Protein AF-A0A3D4X1K9-F1 (afdb_monomer_lite)

Sequence (120 aa):
MSSNPPSRNVGPRPPVVRDPAMIEAALGAAAQWLPRTDNRQYVLGAIAALGWVIGSLKTAPVSGEVAAVTTESLRREVNLADDAIYSNSVSQVSRHFANGAQCALLWASGREASPPISVG

Structure (mmCIF, N/CA/C/O backbone):
data_AF-A0A3D4X1K9-F1
#
_entry.id   AF-A0A3D4X1K9-F1
#
loop_
_atom_site.group_PDB
_atom_site.id
_atom_site.type_symbol
_atom_site.label_atom_id
_atom_site.label_alt_id
_atom_site.label_comp_id
_atom_site.label_asym_id
_atom_site.label_entity_id
_atom_site.label_seq_id
_atom_site.pdbx_PDB_ins_code
_atom_site.Cartn_x
_atom_site.Cartn_y
_atom_site.Cartn_z
_atom_site.occupancy
_atom_site.B_iso_or_equiv
_atom_site.auth_seq_id
_atom_site.auth_comp_id
_atom_site.auth_asym_id
_atom_site.auth_atom_id
_atom_site.pdbx_PDB_model_num
ATOM 1 N N . MET A 1 1 ? 33.194 21.090 34.297 1.00 49.00 1 MET A N 1
ATOM 2 C CA . MET A 1 1 ? 31.728 21.155 34.477 1.00 49.00 1 MET A CA 1
ATOM 3 C C . MET A 1 1 ? 31.105 20.941 33.106 1.00 49.00 1 MET A C 1
ATOM 5 O O . MET A 1 1 ? 31.207 21.824 32.268 1.00 49.00 1 MET A O 1
ATOM 9 N N . SER A 1 2 ? 30.612 19.730 32.839 1.00 50.06 2 SER A N 1
ATOM 10 C CA . SER A 1 2 ? 30.035 19.342 31.545 1.00 50.06 2 SER A CA 1
ATOM 11 C C . SER A 1 2 ? 28.577 19.777 31.464 1.00 50.06 2 SER A C 1
ATOM 13 O O . SER A 1 2 ? 27.767 19.351 32.283 1.00 50.06 2 SER A O 1
ATOM 15 N N . SER A 1 3 ? 28.233 20.582 30.464 1.00 52.59 3 SER A N 1
ATOM 16 C CA . SER A 1 3 ? 26.844 20.825 30.078 1.00 52.59 3 SER A CA 1
ATOM 17 C C . SER A 1 3 ? 26.467 19.819 28.993 1.00 52.59 3 SER A C 1
ATOM 19 O O . SER A 1 3 ? 26.918 19.934 27.857 1.00 52.59 3 SER A O 1
ATOM 21 N N . ASN A 1 4 ? 25.660 18.816 29.344 1.00 48.91 4 ASN A N 1
ATOM 22 C CA . ASN A 1 4 ? 24.957 18.005 28.350 1.00 48.91 4 ASN A CA 1
ATOM 23 C C . ASN A 1 4 ? 23.892 18.882 27.666 1.00 48.91 4 ASN A C 1
ATOM 25 O O . ASN A 1 4 ? 23.123 19.537 28.377 1.00 48.91 4 ASN A O 1
ATOM 29 N N . PRO A 1 5 ? 23.803 18.914 26.325 1.00 58.66 5 PRO A N 1
ATOM 30 C CA . PRO A 1 5 ? 22.685 19.561 25.653 1.00 58.66 5 PRO A CA 1
ATOM 31 C C . PRO A 1 5 ? 21.392 18.755 25.877 1.00 58.66 5 PRO A C 1
ATOM 33 O O . PRO A 1 5 ? 21.445 17.530 26.016 1.00 58.66 5 PRO A O 1
ATOM 36 N N . PRO A 1 6 ? 20.219 19.412 25.910 1.00 52.44 6 PRO A N 1
ATOM 37 C CA . PRO A 1 6 ? 18.948 18.724 26.083 1.00 52.44 6 PRO A CA 1
ATOM 38 C C . PRO A 1 6 ? 18.678 17.803 24.890 1.00 52.44 6 PRO A C 1
ATOM 40 O O . PRO A 1 6 ? 18.641 18.247 23.740 1.00 52.44 6 PRO A O 1
ATOM 43 N N . SER A 1 7 ? 18.460 16.518 25.179 1.00 48.75 7 SER A N 1
ATOM 44 C CA . SER A 1 7 ? 17.935 15.538 24.233 1.00 48.75 7 SER A CA 1
ATOM 45 C C . SER A 1 7 ? 16.682 16.104 23.574 1.00 48.75 7 SER A C 1
ATOM 47 O O . SER A 1 7 ? 15.661 16.336 24.225 1.00 48.75 7 SER A O 1
ATOM 49 N N . ARG A 1 8 ? 16.773 16.369 22.270 1.00 49.12 8 ARG A N 1
ATOM 50 C CA . ARG A 1 8 ? 15.653 16.839 21.461 1.00 49.12 8 ARG A CA 1
ATOM 51 C C . ARG A 1 8 ? 14.613 15.722 21.464 1.00 49.12 8 ARG A C 1
ATOM 53 O O . ARG A 1 8 ? 14.814 14.691 20.829 1.00 49.12 8 ARG A O 1
ATOM 60 N N . ASN A 1 9 ? 13.534 15.919 22.215 1.00 41.72 9 ASN A N 1
ATOM 61 C CA . ASN A 1 9 ? 12.349 15.071 22.196 1.00 41.72 9 ASN A CA 1
ATOM 62 C C . ASN A 1 9 ? 11.729 15.171 20.792 1.00 41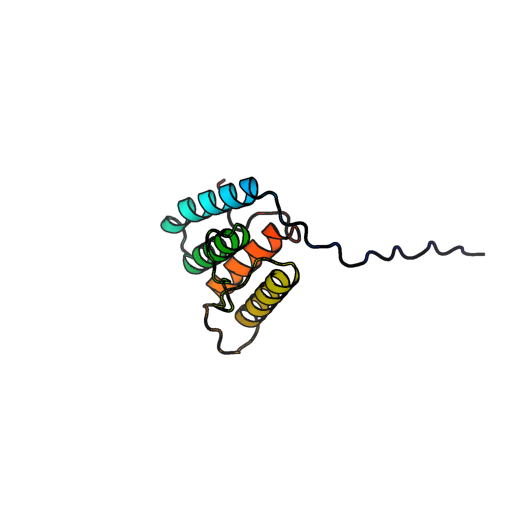.72 9 ASN A C 1
ATOM 64 O O . ASN A 1 9 ? 10.864 16.005 20.530 1.00 41.72 9 ASN A O 1
ATOM 68 N N . VAL A 1 10 ? 12.233 14.379 19.845 1.00 50.34 10 VAL A N 1
ATOM 69 C CA . VAL A 1 10 ? 11.594 14.191 18.545 1.00 50.34 10 VAL A CA 1
ATOM 70 C C . VAL A 1 10 ? 10.474 13.196 18.795 1.00 50.34 10 VAL A C 1
ATOM 72 O O . VAL A 1 10 ? 10.644 11.990 18.635 1.00 50.34 10 VAL A O 1
ATOM 75 N N . GLY A 1 11 ? 9.335 13.706 19.270 1.00 39.28 11 GLY A N 1
ATOM 76 C CA . GLY A 1 11 ? 8.097 12.935 19.250 1.00 39.28 11 GLY A CA 1
ATOM 77 C C . GLY A 1 11 ? 7.858 12.387 17.835 1.00 39.28 11 GLY A C 1
ATOM 78 O O . GLY A 1 11 ? 8.351 12.979 16.866 1.00 39.28 11 GLY A O 1
ATOM 79 N N . PRO A 1 12 ? 7.140 11.262 17.683 1.00 48.28 12 PRO A N 1
ATOM 80 C CA . PRO A 1 12 ? 6.863 10.705 16.369 1.00 48.28 12 PRO A CA 1
ATOM 81 C C . PRO A 1 12 ? 6.181 11.779 15.520 1.00 48.28 12 PRO A C 1
ATOM 83 O O . PRO A 1 12 ? 5.084 12.239 15.838 1.00 48.28 12 PRO A O 1
ATOM 86 N N . ARG A 1 13 ? 6.877 12.232 14.470 1.00 46.75 13 ARG A N 1
ATOM 87 C CA . ARG A 1 13 ? 6.344 13.205 13.517 1.00 46.75 13 ARG A CA 1
ATOM 88 C C . ARG A 1 13 ? 5.025 12.627 12.989 1.00 46.75 13 ARG A C 1
ATOM 90 O O . ARG A 1 13 ? 5.019 11.447 12.627 1.00 46.75 13 ARG A O 1
ATOM 97 N N . PRO A 1 14 ? 3.918 13.392 12.966 1.00 49.09 14 PRO A N 1
ATOM 98 C CA . PRO A 1 14 ? 2.699 12.905 12.336 1.00 49.09 14 PRO A CA 1
ATOM 99 C C . PRO A 1 14 ? 3.045 12.472 10.904 1.00 49.09 14 PRO A C 1
ATOM 101 O O . PRO A 1 14 ? 3.838 13.171 10.259 1.00 49.09 14 PRO A O 1
ATOM 104 N N . PRO A 1 15 ? 2.540 11.321 10.419 1.00 54.03 15 PRO A N 1
ATOM 105 C CA . PRO A 1 15 ? 2.798 10.909 9.050 1.00 54.03 15 PRO A CA 1
ATOM 106 C C . PRO A 1 15 ? 2.275 12.009 8.136 1.00 54.03 15 PRO A C 1
ATOM 108 O O . PRO A 1 15 ? 1.090 12.344 8.153 1.00 54.03 15 PRO A O 1
ATOM 111 N N . VAL A 1 16 ? 3.184 12.617 7.385 1.00 61.91 16 VAL A N 1
ATOM 112 C CA . VAL A 1 16 ? 2.803 13.566 6.352 1.00 61.91 16 VAL A CA 1
ATOM 113 C C . VAL A 1 16 ? 2.428 12.704 5.168 1.00 61.91 16 VAL A C 1
ATOM 115 O O . VAL A 1 16 ? 3.298 12.104 4.537 1.00 61.91 16 VAL A O 1
ATOM 118 N N . VAL A 1 17 ? 1.127 12.592 4.910 1.00 76.56 17 VAL A N 1
ATOM 119 C CA . VAL A 1 17 ? 0.673 11.988 3.662 1.00 76.56 17 VAL A CA 1
ATOM 120 C C . VAL A 1 17 ? 1.213 12.862 2.531 1.00 76.56 17 VAL A C 1
ATOM 122 O O . VAL A 1 17 ? 1.051 14.084 2.559 1.00 76.56 17 VAL A O 1
ATOM 125 N N . ARG A 1 18 ? 1.937 12.246 1.593 1.00 85.38 18 ARG A N 1
ATOM 126 C CA . ARG A 1 18 ? 2.459 12.923 0.403 1.00 85.38 18 ARG A CA 1
ATOM 127 C C . ARG A 1 18 ? 1.314 13.557 -0.381 1.00 85.38 18 ARG A C 1
ATOM 129 O O . ARG A 1 18 ? 0.164 13.141 -0.268 1.00 85.38 18 ARG A O 1
ATOM 136 N N . ASP A 1 19 ? 1.655 14.561 -1.180 1.00 88.94 19 ASP A N 1
ATOM 137 C CA . ASP A 1 19 ? 0.684 15.262 -2.012 1.00 88.94 19 ASP A CA 1
ATOM 138 C C . ASP A 1 19 ? -0.126 14.270 -2.880 1.00 88.94 19 ASP A C 1
ATOM 140 O O . ASP A 1 19 ? 0.479 13.384 -3.499 1.00 88.94 19 ASP A O 1
ATOM 144 N N . PRO A 1 20 ? -1.468 14.385 -2.938 1.00 87.44 20 PRO A N 1
ATOM 145 C CA . PRO A 1 20 ? -2.304 13.464 -3.702 1.00 87.44 20 PRO A CA 1
ATOM 146 C C . PRO A 1 20 ? -1.892 13.319 -5.170 1.00 87.44 20 PRO A C 1
ATOM 148 O O . PRO A 1 20 ? -1.894 12.199 -5.676 1.00 87.44 20 PRO A O 1
ATOM 151 N N . ALA A 1 21 ? -1.443 14.391 -5.835 1.00 89.19 21 ALA A N 1
ATOM 152 C CA . ALA A 1 21 ? -1.010 14.322 -7.231 1.00 89.19 21 ALA A CA 1
ATOM 153 C C . ALA A 1 21 ? 0.275 13.492 -7.391 1.00 89.19 21 ALA A C 1
ATOM 155 O O . ALA A 1 21 ? 0.445 12.780 -8.382 1.00 89.19 21 ALA A O 1
ATOM 156 N N . MET A 1 22 ? 1.173 13.514 -6.396 1.00 90.25 22 MET A N 1
ATOM 157 C CA . MET A 1 22 ? 2.338 12.621 -6.386 1.00 90.25 22 MET A CA 1
ATOM 158 C C . MET A 1 22 ? 1.922 11.155 -6.244 1.00 90.25 22 MET A C 1
ATOM 160 O O . MET A 1 22 ? 2.512 10.282 -6.883 1.00 90.25 22 MET A O 1
ATOM 164 N N . ILE A 1 23 ? 0.923 10.875 -5.404 1.00 90.75 23 ILE A N 1
ATOM 165 C CA . ILE A 1 23 ? 0.423 9.514 -5.183 1.00 90.75 23 ILE A CA 1
ATOM 166 C C . ILE A 1 23 ? -0.305 9.001 -6.433 1.00 90.75 23 ILE A C 1
ATOM 168 O O . ILE A 1 23 ? -0.081 7.860 -6.835 1.00 90.75 23 ILE A O 1
ATOM 172 N N . GLU A 1 24 ? -1.094 9.846 -7.100 1.00 92.31 24 GLU A N 1
ATOM 173 C CA . GLU A 1 24 ? -1.725 9.540 -8.390 1.00 92.31 24 GLU A CA 1
ATOM 174 C C . GLU A 1 24 ? -0.692 9.245 -9.486 1.00 92.31 24 GLU A C 1
ATOM 176 O O . GLU A 1 24 ? -0.834 8.265 -10.221 1.00 92.31 24 GLU A O 1
ATOM 181 N N . ALA A 1 25 ? 0.389 10.028 -9.570 1.00 91.31 25 ALA A N 1
ATOM 182 C CA . ALA A 1 25 ? 1.471 9.770 -10.520 1.00 91.31 25 ALA A CA 1
ATOM 183 C C . ALA A 1 25 ? 2.158 8.417 -10.256 1.00 91.31 25 ALA A C 1
ATOM 185 O O . ALA A 1 25 ? 2.395 7.647 -11.191 1.00 91.31 25 ALA A O 1
ATOM 186 N N . ALA A 1 26 ? 2.428 8.089 -8.987 1.00 91.31 26 ALA A N 1
ATOM 187 C CA . ALA A 1 26 ? 2.989 6.794 -8.600 1.00 91.31 26 ALA A CA 1
ATOM 188 C C . ALA A 1 26 ? 2.029 5.631 -8.905 1.00 91.31 26 ALA A C 1
ATOM 190 O O . ALA A 1 26 ? 2.463 4.578 -9.374 1.00 91.31 26 ALA A O 1
ATOM 191 N N . LEU A 1 27 ? 0.724 5.828 -8.701 1.00 92.44 27 LEU A N 1
ATOM 192 C CA . LEU A 1 27 ? -0.311 4.859 -9.057 1.00 92.44 27 LEU A CA 1
ATOM 193 C C . LEU A 1 27 ? -0.341 4.611 -10.574 1.00 92.44 27 LEU A C 1
ATOM 195 O O . LEU A 1 27 ? -0.376 3.460 -11.011 1.00 92.44 27 LEU A O 1
ATOM 199 N N . GLY A 1 28 ? -0.264 5.674 -11.381 1.00 91.94 28 GLY A N 1
ATOM 200 C CA . GLY A 1 28 ? -0.177 5.582 -12.839 1.00 91.94 28 GLY A CA 1
ATOM 201 C C . GLY A 1 28 ? 1.075 4.835 -13.310 1.00 91.94 28 GLY A C 1
ATOM 202 O O . GLY A 1 28 ? 0.978 3.932 -14.144 1.00 91.94 28 GLY A O 1
ATOM 203 N N . ALA A 1 29 ? 2.238 5.144 -12.730 1.00 89.38 29 ALA A N 1
ATOM 204 C CA . ALA A 1 29 ? 3.492 4.445 -13.011 1.00 89.38 29 ALA A CA 1
ATOM 205 C C . ALA A 1 29 ? 3.406 2.949 -12.662 1.00 89.38 29 ALA A C 1
ATOM 207 O O . ALA A 1 29 ? 3.772 2.094 -13.471 1.00 89.38 29 ALA A O 1
ATOM 208 N N . ALA A 1 30 ? 2.851 2.618 -11.493 1.00 90.81 30 ALA A N 1
ATOM 209 C CA . ALA A 1 30 ? 2.631 1.242 -11.061 1.00 90.81 30 ALA A CA 1
ATOM 210 C C . ALA A 1 30 ? 1.713 0.472 -12.025 1.00 90.81 30 ALA A C 1
ATOM 212 O O . ALA A 1 30 ? 2.032 -0.650 -12.426 1.00 90.81 30 ALA A O 1
AT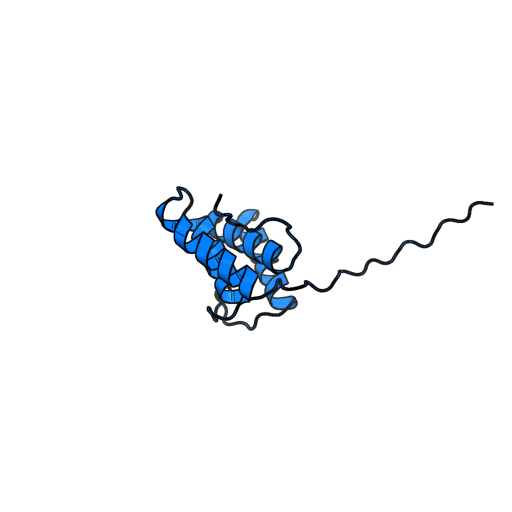OM 213 N N . ALA A 1 31 ? 0.608 1.087 -12.459 1.00 91.19 31 ALA A N 1
ATOM 214 C CA . ALA A 1 31 ? -0.319 0.491 -13.418 1.00 91.19 31 ALA A CA 1
ATOM 215 C C . ALA A 1 31 ? 0.340 0.228 -14.784 1.00 91.19 31 ALA A C 1
ATOM 217 O O . ALA A 1 31 ? 0.122 -0.824 -15.387 1.00 91.19 31 ALA A O 1
ATOM 218 N N . GLN A 1 32 ? 1.195 1.140 -15.254 1.00 90.62 32 GLN A N 1
ATOM 219 C CA . GLN A 1 32 ? 1.972 0.943 -16.480 1.00 90.62 32 GLN A CA 1
ATOM 220 C C . GLN A 1 32 ? 3.028 -0.159 -16.332 1.00 90.62 32 GLN A C 1
ATOM 222 O O . GLN A 1 32 ? 3.327 -0.857 -17.303 1.00 90.62 32 GLN A O 1
ATOM 227 N N . TRP A 1 33 ? 3.605 -0.339 -15.145 1.00 87.94 33 TRP A N 1
ATOM 228 C CA . TRP A 1 33 ? 4.639 -1.346 -14.906 1.00 87.94 33 TRP A CA 1
ATOM 229 C C . TRP A 1 33 ? 4.071 -2.760 -14.699 1.00 87.94 33 TRP A C 1
ATOM 231 O O . TRP A 1 33 ? 4.730 -3.744 -15.031 1.00 87.94 33 TRP A O 1
ATOM 241 N N . LEU A 1 34 ? 2.819 -2.876 -14.242 1.00 89.69 34 LEU A N 1
ATOM 242 C CA . LEU A 1 34 ? 2.125 -4.144 -13.983 1.00 89.69 34 LEU A CA 1
ATOM 243 C C . LEU A 1 34 ? 2.227 -5.209 -15.105 1.00 89.69 34 LEU A C 1
ATOM 245 O O . LEU A 1 34 ? 2.491 -6.368 -14.781 1.00 89.69 34 LEU A O 1
ATOM 249 N N . PRO A 1 35 ? 2.042 -4.898 -16.406 1.00 88.94 35 PRO A N 1
ATOM 250 C CA . PRO A 1 35 ? 2.185 -5.897 -17.470 1.00 88.94 35 PRO A CA 1
ATOM 251 C C . PRO A 1 35 ? 3.633 -6.337 -17.738 1.00 88.94 35 PRO A C 1
ATOM 253 O O . PRO A 1 35 ? 3.828 -7.311 -18.458 1.00 88.94 35 PRO A O 1
ATOM 256 N N . ARG A 1 36 ? 4.636 -5.634 -17.198 1.00 87.88 36 ARG A N 1
ATOM 257 C CA . ARG A 1 36 ? 6.067 -5.829 -17.494 1.00 87.88 36 ARG A CA 1
ATOM 258 C C . ARG A 1 36 ? 6.841 -6.508 -16.362 1.00 87.88 36 ARG A C 1
ATOM 260 O O . ARG A 1 36 ? 8.037 -6.727 -16.504 1.00 87.88 36 ARG A O 1
ATOM 267 N N . THR A 1 37 ? 6.189 -6.786 -15.235 1.00 88.12 37 THR A N 1
ATOM 268 C CA . THR A 1 37 ? 6.849 -7.293 -14.031 1.00 88.12 37 THR A CA 1
ATOM 269 C C . THR A 1 37 ? 6.714 -8.803 -13.863 1.00 88.12 37 THR A C 1
ATOM 271 O O . THR A 1 37 ? 5.635 -9.370 -14.047 1.00 88.12 37 THR A O 1
ATOM 274 N N . ASP A 1 38 ? 7.787 -9.434 -13.392 1.00 88.88 38 ASP A N 1
ATOM 275 C CA . ASP A 1 38 ? 7.765 -10.821 -12.917 1.00 88.88 38 ASP A CA 1
ATOM 276 C C . ASP A 1 38 ? 7.145 -10.941 -11.512 1.00 88.88 38 ASP A C 1
ATOM 278 O O . ASP A 1 38 ? 6.758 -12.026 -11.083 1.00 88.88 38 ASP A O 1
ATOM 282 N N . ASN A 1 39 ? 6.980 -9.820 -10.794 1.00 91.81 39 ASN A N 1
ATOM 283 C CA . ASN A 1 39 ? 6.388 -9.772 -9.457 1.00 91.81 39 ASN A CA 1
ATOM 284 C C . ASN A 1 39 ? 5.057 -9.007 -9.445 1.00 91.81 39 ASN A C 1
ATOM 286 O O . ASN A 1 39 ? 4.889 -7.969 -8.799 1.00 91.81 39 ASN A O 1
ATOM 290 N N . ARG A 1 40 ? 4.073 -9.552 -10.165 1.00 94.69 40 ARG A N 1
ATOM 291 C CA . ARG A 1 40 ? 2.731 -8.957 -10.297 1.00 94.69 40 ARG A CA 1
ATOM 292 C C . ARG A 1 40 ? 2.054 -8.701 -8.950 1.00 94.69 40 ARG A C 1
ATOM 294 O O . ARG A 1 40 ? 1.388 -7.685 -8.797 1.00 94.69 40 ARG A O 1
ATOM 301 N N . GLN A 1 41 ? 2.223 -9.602 -7.981 1.00 95.31 41 GLN A N 1
ATOM 302 C CA . GLN A 1 41 ? 1.600 -9.476 -6.659 1.00 95.31 41 GLN A CA 1
ATOM 303 C C . GLN A 1 41 ? 2.123 -8.258 -5.897 1.00 95.31 41 GLN A C 1
ATOM 305 O O . GLN A 1 41 ? 1.322 -7.518 -5.334 1.00 95.31 41 GLN A O 1
ATOM 310 N N . TYR A 1 42 ? 3.432 -7.996 -5.950 1.00 95.38 42 TYR A N 1
ATOM 311 C CA . TYR A 1 42 ? 4.014 -6.779 -5.383 1.00 95.38 42 TYR A CA 1
ATOM 312 C C . TYR A 1 42 ? 3.398 -5.519 -5.995 1.00 95.38 42 TYR A C 1
ATOM 314 O O . TYR A 1 42 ? 2.936 -4.634 -5.278 1.00 95.38 42 TYR A O 1
ATOM 322 N N . VAL A 1 43 ? 3.316 -5.460 -7.325 1.00 95.94 43 VAL A N 1
ATOM 323 C CA . VAL A 1 43 ? 2.759 -4.287 -8.012 1.00 95.94 43 VAL A CA 1
ATOM 324 C C . VAL A 1 43 ? 1.282 -4.084 -7.681 1.00 95.94 43 VAL A C 1
ATOM 326 O O . VAL A 1 43 ? 0.865 -2.958 -7.426 1.00 95.94 43 VAL A O 1
ATOM 329 N N . LEU A 1 44 ? 0.495 -5.160 -7.618 1.00 96.31 44 LEU A N 1
ATOM 330 C CA . LEU A 1 44 ? -0.910 -5.093 -7.210 1.00 96.31 44 LEU A CA 1
ATOM 331 C C . LEU A 1 44 ? -1.071 -4.595 -5.770 1.00 96.31 44 LEU A C 1
ATOM 333 O O . LEU A 1 44 ? -1.950 -3.775 -5.520 1.00 96.31 44 LEU A O 1
ATOM 337 N N . GLY A 1 45 ? -0.208 -5.035 -4.850 1.00 96.56 45 GLY A N 1
ATOM 338 C CA . GLY A 1 45 ? -0.188 -4.538 -3.474 1.00 96.56 45 GLY A CA 1
ATOM 339 C C . GLY A 1 45 ? 0.095 -3.039 -3.406 1.00 96.56 45 GLY A C 1
ATOM 340 O O . GLY A 1 45 ? -0.619 -2.302 -2.727 1.00 96.56 45 GLY A O 1
ATOM 341 N N . ALA A 1 46 ? 1.083 -2.571 -4.175 1.00 96.62 46 ALA A N 1
ATOM 342 C CA . ALA A 1 46 ? 1.409 -1.151 -4.258 1.00 96.62 46 ALA A CA 1
ATOM 343 C C . ALA A 1 46 ? 0.247 -0.326 -4.841 1.00 96.62 46 ALA A C 1
ATOM 345 O O . ALA A 1 46 ? -0.137 0.685 -4.260 1.00 96.62 46 ALA A O 1
ATOM 346 N N . ILE A 1 47 ? -0.363 -0.780 -5.943 1.00 96.81 47 ILE A N 1
ATOM 347 C CA . ILE A 1 47 ? -1.538 -0.139 -6.558 1.00 96.81 47 ILE A CA 1
ATOM 348 C C . ILE A 1 47 ? -2.698 -0.058 -5.561 1.00 96.81 47 ILE A C 1
ATOM 350 O O . ILE A 1 47 ? -3.295 1.006 -5.407 1.00 96.81 47 ILE A O 1
ATOM 354 N N . ALA A 1 48 ? -3.006 -1.157 -4.867 1.00 96.88 48 ALA A N 1
ATOM 355 C CA . ALA A 1 48 ? -4.102 -1.206 -3.904 1.00 96.88 48 ALA A CA 1
ATOM 356 C C . ALA A 1 48 ? -3.880 -0.228 -2.741 1.00 96.88 48 ALA A C 1
ATOM 358 O O . ALA A 1 48 ? -4.785 0.522 -2.379 1.00 96.88 48 ALA A O 1
ATOM 359 N N . ALA A 1 49 ? -2.663 -0.180 -2.198 1.00 96.31 49 ALA A N 1
ATOM 360 C CA . ALA A 1 49 ? -2.307 0.753 -1.138 1.00 96.31 49 ALA A CA 1
ATOM 361 C C . ALA A 1 49 ? -2.396 2.217 -1.586 1.00 96.31 49 ALA A C 1
ATOM 363 O O . ALA A 1 49 ? -3.062 3.009 -0.925 1.00 96.31 49 ALA A O 1
ATOM 364 N N . LEU A 1 50 ? -1.782 2.583 -2.717 1.00 95.62 50 LEU A N 1
ATOM 365 C CA . LEU A 1 50 ? -1.830 3.956 -3.235 1.00 95.62 50 LEU A CA 1
ATOM 366 C C . LEU A 1 50 ? -3.269 4.376 -3.561 1.00 95.62 50 LEU A C 1
ATOM 368 O O . LEU A 1 50 ? -3.688 5.474 -3.198 1.00 95.62 50 LEU A O 1
ATOM 372 N N . GLY A 1 51 ? -4.040 3.477 -4.180 1.00 95.25 51 GLY A N 1
ATOM 373 C CA . GLY A 1 51 ? -5.440 3.701 -4.513 1.00 95.25 51 GLY A CA 1
ATOM 374 C C . GLY A 1 51 ? -6.320 3.907 -3.280 1.00 95.25 51 GLY A C 1
ATOM 375 O O . GLY A 1 51 ? -7.185 4.786 -3.294 1.00 95.25 51 GLY A O 1
ATOM 376 N N . TRP A 1 52 ? -6.085 3.151 -2.206 1.00 95.88 52 TRP A N 1
ATOM 377 C CA . TRP A 1 52 ? -6.768 3.359 -0.930 1.00 95.88 52 TRP A CA 1
ATOM 378 C C . TRP A 1 52 ? -6.388 4.698 -0.293 1.00 95.88 52 TRP A C 1
ATOM 380 O O . TRP A 1 52 ? -7.277 5.441 0.108 1.00 95.88 52 TRP A O 1
ATOM 390 N N . VAL A 1 53 ? -5.098 5.063 -0.282 1.00 93.88 53 VAL A N 1
ATOM 391 C CA . VAL A 1 53 ? -4.609 6.318 0.324 1.00 93.88 53 VAL A CA 1
ATOM 392 C C . VAL A 1 53 ? -5.245 7.567 -0.296 1.00 93.88 53 VAL A C 1
ATOM 394 O O . VAL A 1 53 ? -5.589 8.491 0.438 1.00 93.88 53 VAL A O 1
ATOM 397 N N . ILE A 1 54 ? -5.448 7.597 -1.618 1.00 92.56 54 ILE A N 1
ATOM 398 C CA . ILE A 1 54 ? -6.135 8.712 -2.304 1.00 92.56 54 ILE A CA 1
ATOM 399 C C . ILE A 1 54 ? -7.665 8.578 -2.308 1.00 92.56 54 ILE A C 1
ATOM 401 O O . ILE A 1 54 ? -8.359 9.378 -2.927 1.00 92.56 54 ILE A O 1
ATOM 405 N N . GLY A 1 55 ? -8.213 7.549 -1.656 1.00 91.12 55 GLY A N 1
ATOM 406 C CA . GLY A 1 55 ? -9.653 7.307 -1.570 1.00 91.12 55 GLY A CA 1
ATOM 407 C C . GLY A 1 55 ? -10.303 6.754 -2.843 1.00 91.12 55 GLY A C 1
ATOM 408 O O . GLY A 1 55 ? -11.526 6.621 -2.886 1.00 91.12 55 GLY A O 1
ATOM 409 N N . SER A 1 56 ? -9.521 6.395 -3.869 1.00 91.69 56 SER A N 1
ATOM 410 C CA . SER A 1 56 ? -10.038 5.721 -5.074 1.00 91.69 56 SER A CA 1
ATOM 411 C C . SER A 1 56 ? -10.526 4.296 -4.777 1.00 91.69 56 SER A C 1
ATOM 413 O O . SER A 1 56 ? -11.467 3.813 -5.405 1.00 91.69 56 SER A O 1
ATOM 415 N N . LEU A 1 57 ? -9.932 3.648 -3.769 1.00 93.31 57 LEU A N 1
ATOM 416 C CA . LEU A 1 57 ? -10.406 2.398 -3.184 1.00 93.31 57 LEU A CA 1
ATOM 417 C C . LEU A 1 57 ? -10.901 2.669 -1.763 1.00 93.31 57 LEU A C 1
ATOM 419 O O . LEU A 1 57 ? -10.254 3.370 -0.994 1.00 93.31 57 LEU A O 1
ATOM 423 N N . LYS A 1 58 ? -12.054 2.100 -1.401 1.00 92.31 58 LYS A N 1
ATOM 424 C CA . LYS A 1 58 ? -12.648 2.262 -0.058 1.00 92.31 58 LYS A CA 1
ATOM 425 C C . LYS A 1 58 ? -12.145 1.234 0.956 1.00 92.31 58 LYS A C 1
ATOM 427 O O . LYS A 1 58 ? -12.352 1.405 2.155 1.00 92.31 58 LYS A O 1
ATOM 432 N N . THR A 1 59 ? -11.524 0.171 0.462 1.00 94.38 59 THR A N 1
ATOM 433 C CA . THR A 1 59 ? -11.091 -0.981 1.247 1.00 94.38 59 THR A CA 1
ATOM 434 C C . THR A 1 59 ? -9.586 -0.929 1.446 1.00 94.38 59 THR A C 1
ATOM 436 O O . THR A 1 59 ? -8.847 -0.720 0.483 1.00 94.38 59 THR A O 1
ATOM 439 N N . ALA A 1 60 ? -9.146 -1.125 2.683 1.00 94.25 60 ALA A N 1
ATOM 440 C CA . ALA A 1 60 ? -7.742 -1.160 3.037 1.00 94.25 60 ALA A CA 1
ATOM 441 C C . ALA A 1 60 ? -7.070 -2.432 2.475 1.00 94.25 60 ALA A C 1
ATOM 443 O O . ALA A 1 60 ? -7.689 -3.50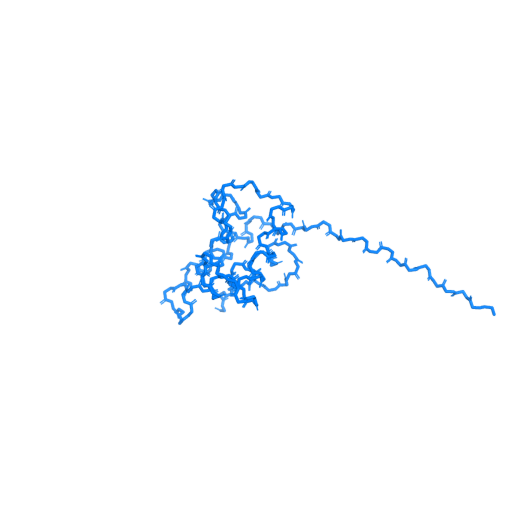2 2.457 1.00 94.25 60 ALA A O 1
ATOM 444 N N . PRO A 1 61 ? -5.832 -2.329 1.960 1.00 95.25 61 PRO A N 1
ATOM 445 C CA . PRO A 1 61 ? -5.251 -3.340 1.077 1.00 95.25 61 PRO A CA 1
ATOM 446 C C . PRO A 1 61 ? -4.925 -4.669 1.766 1.00 95.25 61 PRO A C 1
ATOM 448 O O . PRO A 1 61 ? -4.999 -5.708 1.114 1.00 95.25 61 PRO A O 1
ATOM 451 N N . VAL A 1 62 ? -4.541 -4.655 3.044 1.00 95.25 62 VAL A N 1
ATOM 452 C CA . VAL A 1 62 ? -4.085 -5.848 3.769 1.00 95.25 62 VAL A CA 1
ATOM 453 C C . VAL A 1 62 ? -5.181 -6.406 4.666 1.00 95.25 62 VAL A C 1
ATOM 455 O O . VAL A 1 62 ? -5.403 -7.614 4.641 1.00 95.25 62 VAL A O 1
ATOM 458 N N . SER A 1 63 ? -5.892 -5.564 5.426 1.00 94.19 63 SER A N 1
ATOM 459 C CA . SER A 1 63 ? -7.006 -6.041 6.268 1.00 94.19 63 SER A CA 1
ATOM 460 C C . SER A 1 63 ? -8.271 -6.400 5.488 1.00 94.19 63 SER A C 1
ATOM 462 O O . SER A 1 63 ? -9.118 -7.121 6.008 1.00 94.19 63 SER A O 1
ATOM 464 N N . GLY A 1 64 ? -8.451 -5.860 4.277 1.00 93.25 64 GLY A N 1
ATOM 465 C CA . GLY A 1 64 ? -9.691 -6.027 3.518 1.00 93.25 64 GLY A CA 1
ATOM 466 C C . GLY A 1 64 ? -10.898 -5.294 4.123 1.00 93.25 64 GLY A C 1
ATOM 467 O O . GLY A 1 64 ? -12.030 -5.519 3.691 1.00 93.25 64 GLY A O 1
ATOM 468 N N . GLU A 1 65 ? -10.688 -4.409 5.101 1.00 92.81 65 GLU A N 1
ATOM 469 C CA . GLU A 1 65 ? -11.758 -3.663 5.765 1.00 92.81 65 GLU A CA 1
ATOM 470 C C . GLU A 1 65 ? -12.056 -2.331 5.069 1.00 92.81 65 GLU A C 1
ATOM 472 O O . GLU A 1 65 ? -11.163 -1.645 4.570 1.00 92.81 65 GLU A O 1
ATOM 477 N N . VAL A 1 66 ? -13.324 -1.915 5.071 1.00 92.19 66 VAL A N 1
ATOM 478 C CA . VAL A 1 66 ? -13.702 -0.566 4.631 1.00 92.19 66 VAL A CA 1
ATOM 479 C C . VAL A 1 66 ? -13.324 0.421 5.731 1.00 92.19 66 VAL A C 1
ATOM 481 O O . VAL A 1 66 ? -13.934 0.427 6.799 1.00 92.19 66 VAL A O 1
ATOM 484 N N . ALA A 1 67 ? -12.327 1.263 5.472 1.00 85.75 67 ALA A N 1
ATOM 485 C CA . ALA A 1 67 ? -11.793 2.193 6.460 1.00 85.75 67 ALA A CA 1
ATOM 486 C C . ALA A 1 67 ? -11.405 3.525 5.817 1.00 85.75 67 ALA A C 1
ATOM 488 O O . ALA A 1 67 ? -10.846 3.566 4.720 1.00 85.75 67 ALA A O 1
ATOM 489 N N . ALA A 1 68 ? -11.664 4.622 6.533 1.00 87.12 68 ALA A N 1
ATOM 490 C CA . ALA A 1 68 ? -11.138 5.930 6.162 1.00 87.12 68 ALA A CA 1
ATOM 491 C C . ALA A 1 68 ? -9.608 5.956 6.314 1.00 87.12 68 ALA A C 1
ATOM 493 O O . ALA A 1 68 ? -9.044 5.338 7.226 1.00 87.12 68 ALA A O 1
ATOM 494 N N . VAL A 1 69 ? -8.934 6.707 5.443 1.00 89.06 69 VAL A N 1
ATOM 495 C CA . VAL A 1 69 ? -7.483 6.910 5.514 1.00 89.06 69 VAL A CA 1
ATOM 496 C C . VAL A 1 69 ? -7.182 7.885 6.646 1.00 89.06 69 VAL A C 1
ATOM 498 O O . VAL A 1 69 ? -7.490 9.072 6.580 1.00 89.06 69 VAL A O 1
ATOM 501 N N . THR A 1 70 ? -6.594 7.365 7.715 1.00 89.00 70 THR A N 1
ATOM 502 C CA . THR A 1 70 ? -6.181 8.111 8.905 1.00 89.00 70 THR A CA 1
ATOM 503 C C . THR A 1 70 ? -4.783 7.656 9.302 1.00 89.00 70 THR A C 1
ATOM 505 O O . THR A 1 70 ? -4.346 6.570 8.925 1.00 89.00 70 THR A O 1
ATOM 508 N N . THR A 1 71 ? -4.082 8.443 10.118 1.00 84.62 71 THR A N 1
ATOM 509 C CA . THR A 1 71 ? -2.793 8.034 10.701 1.00 84.62 71 THR A CA 1
ATOM 510 C C . THR A 1 71 ? -2.865 6.664 11.383 1.00 84.62 71 THR A C 1
ATOM 512 O O . THR A 1 71 ? -1.923 5.879 11.285 1.00 84.62 71 THR A O 1
ATOM 515 N N . GLU A 1 72 ? -3.977 6.370 12.061 1.00 88.81 72 GLU A N 1
ATOM 516 C CA . GLU A 1 72 ? -4.155 5.111 12.781 1.00 88.81 72 GLU A CA 1
ATOM 517 C C . GLU A 1 72 ? -4.383 3.936 11.830 1.00 88.81 72 GLU A C 1
ATOM 519 O O . GLU A 1 72 ? -3.701 2.920 11.937 1.00 88.81 72 GLU A O 1
ATOM 524 N N . SER A 1 73 ? -5.282 4.087 10.852 1.00 90.94 73 SER A N 1
ATOM 525 C CA . SER A 1 73 ? -5.527 3.034 9.862 1.00 90.94 73 SER A CA 1
ATOM 526 C C . SER A 1 73 ? -4.295 2.770 8.993 1.00 90.94 73 SER A C 1
ATOM 528 O O . SER A 1 73 ? -3.979 1.613 8.743 1.00 90.94 73 SER A O 1
ATOM 530 N N . LEU A 1 74 ? -3.527 3.804 8.627 1.00 90.69 74 LEU A N 1
ATOM 531 C CA . LEU A 1 74 ? -2.234 3.647 7.950 1.00 90.69 74 LEU A CA 1
ATOM 532 C C . LEU A 1 74 ? -1.246 2.828 8.790 1.00 90.69 74 LEU A C 1
ATOM 534 O O . LEU A 1 74 ? -0.614 1.908 8.274 1.00 90.69 74 LEU A O 1
ATOM 538 N N . ARG A 1 75 ? -1.106 3.147 10.085 1.00 91.38 75 ARG A N 1
ATOM 539 C CA . ARG A 1 75 ? -0.216 2.403 10.988 1.00 91.38 75 ARG A CA 1
ATOM 540 C C . ARG A 1 75 ? -0.648 0.944 11.106 1.00 91.38 75 ARG A C 1
ATOM 542 O O . ARG A 1 75 ? 0.199 0.060 11.024 1.00 91.38 75 ARG A O 1
ATOM 549 N N . ARG A 1 76 ? -1.950 0.702 11.273 1.00 93.38 76 ARG A N 1
ATOM 550 C CA . ARG A 1 76 ? -2.520 -0.645 11.349 1.00 93.38 76 ARG A CA 1
ATOM 551 C C . ARG A 1 76 ? -2.212 -1.455 10.093 1.00 93.38 76 ARG A C 1
ATOM 553 O O . ARG A 1 76 ? -1.723 -2.570 10.218 1.00 93.38 76 ARG A O 1
ATOM 560 N N . GLU A 1 77 ? -2.443 -0.897 8.909 1.00 94.69 77 GLU A N 1
ATOM 561 C CA . GLU A 1 77 ? -2.163 -1.583 7.642 1.00 94.69 77 GLU A CA 1
ATOM 562 C C . GLU A 1 77 ? -0.675 -1.893 7.461 1.00 94.69 77 GLU A C 1
ATOM 564 O O . GLU A 1 77 ? -0.329 -2.983 7.018 1.00 94.69 77 GLU A O 1
ATOM 569 N N . VAL A 1 78 ? 0.220 -0.981 7.858 1.00 94.50 78 VAL A N 1
ATOM 570 C CA . VAL A 1 78 ? 1.670 -1.240 7.828 1.00 94.50 78 VAL A CA 1
ATOM 571 C C . VAL A 1 78 ? 2.051 -2.398 8.752 1.00 94.50 78 VAL A C 1
ATOM 573 O O . VAL A 1 78 ? 2.859 -3.232 8.351 1.00 94.50 78 VAL A O 1
ATOM 576 N N . ASN A 1 79 ? 1.470 -2.473 9.953 1.00 93.19 79 ASN A N 1
ATOM 577 C CA . ASN A 1 79 ? 1.734 -3.566 10.893 1.00 93.19 79 ASN A CA 1
ATOM 578 C C . ASN A 1 79 ? 1.191 -4.904 10.372 1.00 93.19 79 ASN A C 1
ATOM 580 O O . ASN A 1 79 ? 1.896 -5.903 10.413 1.00 93.19 79 ASN A O 1
ATOM 584 N N . LEU A 1 80 ? -0.026 -4.918 9.816 1.00 94.12 80 LEU A N 1
ATOM 585 C CA . LEU A 1 80 ? -0.595 -6.119 9.199 1.00 94.12 80 LEU A CA 1
ATOM 586 C C . LEU A 1 80 ? 0.229 -6.588 7.996 1.00 94.12 80 LEU A C 1
ATOM 588 O O . LEU A 1 80 ? 0.382 -7.789 7.776 1.00 94.12 80 LEU A O 1
ATOM 592 N N . ALA A 1 81 ? 0.768 -5.650 7.213 1.00 94.38 81 ALA A N 1
ATOM 593 C CA . ALA A 1 81 ? 1.673 -5.977 6.122 1.00 94.38 81 ALA A CA 1
ATOM 594 C C . ALA A 1 81 ? 2.969 -6.606 6.652 1.00 94.38 81 ALA A C 1
ATOM 596 O O . ALA A 1 81 ? 3.413 -7.612 6.109 1.00 94.38 81 ALA A O 1
ATOM 597 N N . ASP A 1 82 ? 3.538 -6.051 7.724 1.00 93.94 82 ASP A N 1
ATOM 598 C CA . ASP A 1 82 ? 4.739 -6.574 8.383 1.00 93.94 82 ASP A CA 1
ATOM 599 C C . ASP A 1 82 ? 4.527 -8.009 8.887 1.00 93.94 82 ASP A C 1
ATOM 601 O O . ASP A 1 82 ? 5.292 -8.917 8.549 1.00 93.94 82 ASP A O 1
ATOM 605 N N . ASP A 1 83 ? 3.409 -8.243 9.577 1.00 92.38 83 ASP A N 1
ATOM 606 C CA . ASP A 1 83 ? 3.000 -9.570 10.030 1.00 92.38 83 ASP A CA 1
ATOM 607 C C . ASP A 1 83 ? 2.850 -10.531 8.844 1.00 92.38 83 ASP A C 1
ATOM 609 O O . ASP A 1 83 ? 3.371 -11.646 8.877 1.00 92.38 83 ASP A O 1
ATOM 613 N N . ALA A 1 84 ? 2.204 -10.113 7.754 1.00 92.38 84 ALA A N 1
ATOM 614 C CA . ALA A 1 84 ? 2.047 -10.937 6.555 1.00 92.38 84 ALA A CA 1
ATOM 615 C C . ALA A 1 84 ? 3.378 -11.237 5.832 1.00 92.38 84 ALA A C 1
ATOM 617 O O . ALA A 1 84 ? 3.473 -12.219 5.087 1.00 92.38 84 ALA A O 1
ATOM 618 N N . ILE A 1 85 ? 4.408 -10.408 6.023 1.00 92.19 85 ILE A N 1
ATOM 619 C CA . ILE A 1 85 ? 5.734 -10.613 5.434 1.00 92.19 85 ILE A CA 1
ATOM 620 C C . ILE A 1 85 ? 6.563 -11.574 6.290 1.00 92.19 85 ILE A C 1
ATOM 622 O O . ILE A 1 85 ? 7.129 -12.533 5.748 1.00 92.19 85 ILE A O 1
ATOM 626 N N . TYR A 1 86 ? 6.627 -11.330 7.600 1.00 89.62 8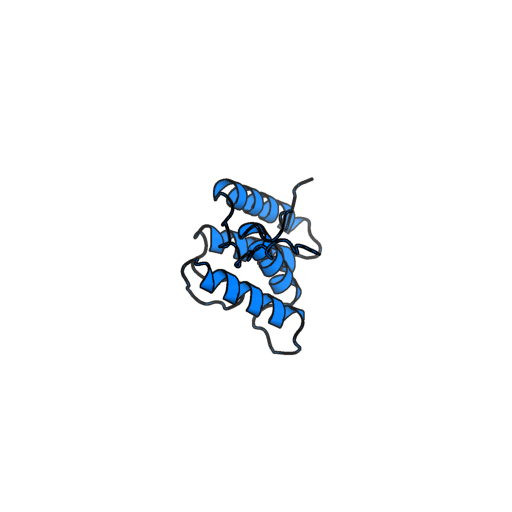6 TYR A N 1
ATOM 627 C CA . TYR A 1 86 ? 7.610 -11.947 8.495 1.00 89.62 86 TYR A CA 1
ATOM 628 C C . TYR A 1 86 ? 7.044 -13.014 9.430 1.00 89.62 86 TYR A C 1
ATOM 630 O O . TYR A 1 86 ? 7.797 -13.879 9.881 1.00 89.62 86 TYR A O 1
ATOM 638 N N . SER A 1 87 ? 5.742 -13.002 9.715 1.00 82.38 87 SER A N 1
ATOM 639 C CA . SER A 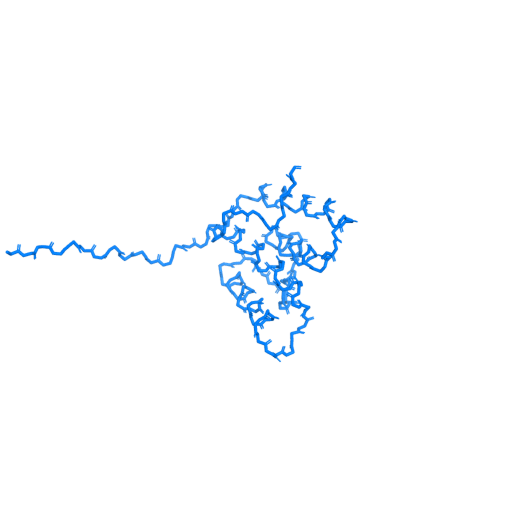1 87 ? 5.132 -14.028 10.559 1.00 82.38 87 SER A CA 1
ATOM 640 C C . SER A 1 87 ? 4.734 -15.261 9.738 1.00 82.38 87 SER A C 1
ATOM 642 O O . SER A 1 87 ? 4.382 -15.175 8.563 1.00 82.38 87 SER A O 1
ATOM 644 N N . ASN A 1 88 ? 4.745 -16.432 10.379 1.00 68.50 88 ASN A N 1
ATOM 645 C CA . ASN A 1 88 ? 4.162 -17.660 9.821 1.00 68.50 88 ASN A CA 1
ATOM 646 C C . ASN A 1 88 ? 2.635 -17.723 10.025 1.00 68.50 88 ASN A C 1
ATOM 648 O O . ASN A 1 88 ? 2.048 -18.803 9.950 1.00 68.50 88 ASN A O 1
ATOM 652 N N . SER A 1 89 ? 1.988 -16.598 10.348 1.00 68.19 89 SER A N 1
ATOM 653 C CA . SER A 1 89 ? 0.539 -16.564 10.510 1.00 68.19 89 SER A CA 1
ATOM 654 C C . SER A 1 89 ? -0.159 -16.621 9.147 1.00 68.19 89 SER A C 1
ATOM 656 O O . SER A 1 89 ? 0.391 -16.221 8.118 1.00 68.19 89 SER A O 1
ATOM 658 N N . VAL A 1 90 ? -1.371 -17.179 9.122 1.00 68.75 90 VAL A N 1
ATOM 659 C CA . VAL A 1 90 ? -2.178 -17.254 7.900 1.00 68.75 90 VAL A CA 1
ATOM 660 C C . VAL A 1 90 ? -2.665 -15.845 7.569 1.00 68.75 90 VAL A C 1
ATOM 662 O O . VAL A 1 90 ? -3.631 -15.363 8.155 1.00 68.75 90 VAL A O 1
ATOM 665 N N . SER A 1 91 ? -1.980 -15.184 6.638 1.00 75.75 91 SER A N 1
ATOM 666 C CA . SER A 1 91 ? -2.418 -13.906 6.084 1.00 75.75 91 SER A CA 1
ATOM 667 C C . SER A 1 91 ? -3.436 -14.119 4.963 1.00 75.75 91 SER A C 1
ATOM 669 O O . SER A 1 91 ? -3.354 -15.085 4.202 1.00 75.75 91 SER A O 1
ATOM 671 N N . GLN A 1 92 ? -4.390 -13.195 4.842 1.00 82.12 92 GLN A N 1
ATOM 672 C CA . GLN A 1 92 ? -5.367 -13.169 3.748 1.00 82.12 92 GLN A CA 1
ATOM 673 C C . GLN A 1 92 ? -4.736 -12.783 2.402 1.00 82.12 92 GLN A C 1
ATOM 675 O O . GLN A 1 92 ? -5.328 -13.025 1.350 1.00 82.12 92 GLN A O 1
ATOM 680 N N . VAL A 1 93 ? -3.538 -12.193 2.427 1.00 90.62 93 VAL A N 1
ATOM 681 C CA . VAL A 1 93 ? -2.804 -11.755 1.239 1.00 90.62 93 VAL A CA 1
ATOM 682 C C . VAL A 1 93 ? -1.464 -12.477 1.120 1.00 90.62 93 VAL A C 1
ATOM 684 O O . VAL A 1 93 ? -0.879 -12.933 2.101 1.00 90.62 93 VAL A O 1
ATOM 687 N N . SER A 1 94 ? -0.944 -12.570 -0.105 1.00 93.50 94 SER A N 1
ATOM 688 C CA . SER A 1 94 ? 0.387 -13.142 -0.330 1.00 93.50 94 SER A CA 1
ATOM 689 C C . SER A 1 94 ? 1.493 -12.252 0.254 1.00 93.50 94 SER A C 1
ATOM 691 O O . SER A 1 94 ? 1.371 -11.027 0.267 1.00 93.50 94 SER A O 1
ATOM 693 N N . ARG A 1 95 ? 2.628 -12.850 0.643 1.00 93.94 95 ARG A N 1
ATOM 694 C CA . ARG A 1 95 ? 3.820 -12.116 1.115 1.00 93.94 95 ARG A CA 1
ATOM 695 C C . ARG A 1 95 ? 4.275 -11.031 0.132 1.00 93.94 95 ARG A C 1
ATOM 697 O O . ARG A 1 95 ? 4.637 -9.934 0.544 1.00 93.94 95 ARG A O 1
ATOM 704 N N . HIS A 1 96 ? 4.264 -11.320 -1.170 1.00 94.81 96 HIS A N 1
ATOM 705 C CA . HIS A 1 96 ? 4.663 -10.343 -2.187 1.00 94.81 96 HIS A CA 1
ATOM 706 C C . HIS A 1 96 ? 3.691 -9.168 -2.270 1.00 94.81 96 HIS A C 1
ATOM 708 O O . HIS A 1 96 ? 4.140 -8.029 -2.369 1.00 94.81 96 HIS A O 1
ATOM 714 N N . PHE A 1 97 ? 2.387 -9.437 -2.179 1.00 96.25 97 PHE A N 1
ATOM 715 C CA . PHE A 1 97 ? 1.368 -8.395 -2.121 1.00 96.25 97 PHE A CA 1
ATOM 716 C C . PHE A 1 97 ? 1.534 -7.517 -0.878 1.00 96.25 97 PHE A C 1
ATOM 718 O O . PHE A 1 97 ? 1.589 -6.295 -1.003 1.00 96.25 97 PHE A O 1
ATOM 725 N N . ALA A 1 98 ? 1.687 -8.130 0.300 1.00 95.69 98 ALA A N 1
ATOM 726 C CA . ALA A 1 98 ? 1.917 -7.412 1.552 1.00 95.69 98 ALA A CA 1
ATOM 727 C C . ALA A 1 98 ? 3.154 -6.508 1.472 1.00 95.69 98 ALA A C 1
ATOM 729 O O . ALA A 1 98 ? 3.081 -5.343 1.848 1.00 95.69 98 ALA A O 1
ATOM 730 N N . ASN A 1 99 ? 4.254 -7.000 0.896 1.00 95.31 99 ASN A N 1
ATOM 731 C CA . ASN A 1 99 ? 5.470 -6.210 0.695 1.00 95.31 99 ASN A CA 1
ATOM 732 C C . ASN A 1 99 ? 5.229 -4.983 -0.207 1.00 95.31 99 ASN A C 1
ATOM 734 O O . ASN A 1 99 ? 5.615 -3.867 0.131 1.00 95.31 99 ASN A O 1
ATOM 738 N N . GLY A 1 100 ? 4.520 -5.158 -1.326 1.00 96.06 100 GLY A N 1
ATOM 739 C CA . GLY A 1 100 ? 4.157 -4.044 -2.208 1.00 96.06 100 GLY A CA 1
ATOM 740 C C . GLY A 1 100 ? 3.286 -2.994 -1.523 1.00 96.06 100 GLY A C 1
ATOM 741 O O . GLY A 1 100 ? 3.549 -1.794 -1.633 1.00 96.06 100 GLY A O 1
ATOM 742 N N . ALA A 1 101 ? 2.281 -3.448 -0.771 1.00 96.50 101 ALA A N 1
ATOM 743 C CA . ALA A 1 101 ? 1.417 -2.576 0.014 1.00 96.50 101 ALA A CA 1
ATOM 744 C C . ALA A 1 101 ? 2.207 -1.828 1.102 1.00 96.50 101 ALA A C 1
ATOM 746 O O . ALA A 1 101 ? 2.063 -0.614 1.234 1.00 96.50 101 ALA A O 1
ATOM 747 N N . GLN A 1 102 ? 3.094 -2.511 1.833 1.00 95.62 102 GLN A N 1
ATOM 748 C CA . GLN A 1 102 ? 3.918 -1.908 2.883 1.00 95.62 102 GLN A CA 1
ATOM 749 C C . GLN A 1 102 ? 4.821 -0.802 2.325 1.00 95.62 102 GLN A C 1
ATOM 751 O O . GLN A 1 102 ? 4.795 0.317 2.839 1.00 95.62 102 GLN A O 1
ATOM 756 N N . CYS A 1 103 ? 5.568 -1.077 1.248 1.00 94.62 103 CYS A N 1
ATOM 757 C CA . CYS A 1 103 ? 6.429 -0.080 0.607 1.00 94.62 103 CYS A CA 1
ATOM 758 C C . CYS A 1 103 ? 5.631 1.160 0.179 1.00 94.62 103 CYS A C 1
ATOM 760 O O . CYS A 1 103 ? 6.047 2.290 0.436 1.00 94.62 103 CYS A O 1
ATOM 762 N N . ALA A 1 104 ? 4.459 0.960 -0.430 1.00 95.06 104 ALA A N 1
ATOM 763 C CA . ALA A 1 104 ? 3.585 2.049 -0.851 1.00 95.06 104 ALA A CA 1
ATOM 764 C C . ALA A 1 104 ? 3.065 2.886 0.328 1.00 95.06 104 ALA A C 1
ATOM 766 O O . ALA A 1 104 ? 3.110 4.113 0.264 1.00 95.06 104 ALA A O 1
ATOM 767 N N . LEU A 1 105 ? 2.616 2.249 1.414 1.00 94.56 105 LEU A N 1
ATOM 768 C CA . LEU A 1 105 ? 2.111 2.934 2.610 1.00 94.56 105 LEU A CA 1
ATOM 769 C C . LEU A 1 105 ? 3.216 3.711 3.339 1.00 94.56 105 LEU A C 1
ATOM 771 O O . LEU A 1 105 ? 3.004 4.846 3.777 1.00 94.56 105 LEU A O 1
ATOM 775 N N . LEU A 1 106 ? 4.414 3.133 3.453 1.00 93.19 106 LEU A N 1
ATOM 776 C CA . LEU A 1 106 ? 5.571 3.803 4.048 1.00 93.19 106 LEU A CA 1
ATOM 777 C C . LEU A 1 106 ? 6.010 5.006 3.209 1.00 93.19 106 LEU A C 1
ATOM 779 O O . LEU A 1 106 ? 6.248 6.085 3.755 1.00 93.19 106 LEU A O 1
ATOM 783 N N . TRP A 1 107 ? 6.048 4.866 1.886 1.00 93.50 107 TRP A N 1
ATOM 784 C CA . TRP A 1 107 ? 6.365 5.983 1.003 1.00 93.50 107 TRP A CA 1
ATOM 785 C C . TRP A 1 107 ? 5.299 7.076 1.059 1.00 93.50 107 TRP A C 1
ATOM 787 O O . TRP A 1 107 ? 5.635 8.245 1.256 1.00 93.50 107 TRP A O 1
ATOM 797 N N . ALA A 1 108 ? 4.020 6.709 0.948 1.00 90.94 108 ALA A N 1
ATOM 798 C CA . ALA A 1 108 ? 2.906 7.649 0.969 1.00 90.94 108 ALA A CA 1
ATOM 799 C C . ALA A 1 108 ? 2.813 8.408 2.298 1.00 90.94 108 ALA A C 1
ATOM 801 O O . ALA A 1 108 ? 2.439 9.572 2.294 1.00 90.94 108 ALA A O 1
ATOM 802 N N . SER A 1 109 ? 3.209 7.797 3.420 1.00 89.00 109 SER A N 1
ATOM 803 C CA . SER A 1 109 ? 3.283 8.450 4.740 1.00 89.00 109 SER A CA 1
ATOM 804 C C . SER A 1 109 ? 4.572 9.251 4.986 1.00 89.00 109 SER A C 1
ATOM 806 O O . SER A 1 109 ? 4.789 9.749 6.095 1.00 89.00 109 SER A O 1
ATOM 808 N N . GLY A 1 110 ? 5.448 9.357 3.979 1.00 87.25 110 GLY A N 1
ATOM 809 C CA . GLY A 1 110 ? 6.718 10.081 4.060 1.00 87.25 110 GLY A CA 1
ATOM 810 C C . GLY A 1 110 ? 7.795 9.382 4.896 1.00 87.25 110 GLY A C 1
ATOM 811 O O . GLY A 1 110 ? 8.812 9.999 5.208 1.00 87.25 110 GLY A O 1
ATOM 812 N N . ARG A 1 111 ? 7.582 8.113 5.269 1.00 86.44 111 ARG A N 1
ATOM 813 C CA . ARG A 1 111 ? 8.548 7.281 6.006 1.00 86.44 111 ARG A CA 1
ATOM 814 C C . ARG A 1 111 ? 9.593 6.646 5.092 1.00 86.44 111 ARG A C 1
ATOM 816 O O . ARG A 1 111 ? 10.661 6.297 5.576 1.00 86.44 111 ARG A O 1
ATOM 823 N N . GLU A 1 112 ? 9.297 6.554 3.797 1.00 85.69 112 GLU A N 1
ATOM 824 C CA . GLU A 1 112 ? 10.237 6.152 2.750 1.00 85.69 112 GLU A CA 1
ATOM 825 C C . GLU A 1 112 ? 10.430 7.260 1.709 1.00 85.69 112 GLU A C 1
ATOM 827 O O . GLU A 1 112 ? 9.501 8.002 1.356 1.00 85.69 112 GLU A O 1
ATOM 832 N N . ALA A 1 113 ? 11.666 7.387 1.223 1.00 83.00 113 ALA A N 1
ATOM 833 C CA . ALA A 1 113 ? 12.048 8.434 0.277 1.00 83.00 113 ALA A CA 1
ATOM 834 C C . ALA A 1 113 ? 11.613 8.097 -1.157 1.00 83.00 113 ALA A C 1
ATOM 836 O O . ALA A 1 113 ? 11.085 8.962 -1.861 1.00 83.00 113 ALA A O 1
ATOM 837 N N . SER A 1 114 ? 11.791 6.838 -1.558 1.00 85.31 114 SER A N 1
ATOM 838 C CA . SER A 1 114 ? 11.554 6.363 -2.922 1.00 85.31 114 SER A CA 1
ATOM 839 C C . SER A 1 114 ? 10.166 5.739 -3.070 1.00 85.31 114 SER A C 1
ATOM 841 O O . SER A 1 114 ? 9.737 5.017 -2.167 1.00 85.31 114 SER A O 1
ATOM 843 N N . PRO A 1 115 ? 9.454 5.992 -4.184 1.00 86.12 115 PRO A N 1
ATOM 844 C CA . PRO A 1 115 ? 8.187 5.323 -4.450 1.00 86.12 115 PRO A CA 1
ATOM 845 C C . PRO A 1 115 ? 8.403 3.812 -4.625 1.00 86.12 115 PRO A C 1
ATOM 847 O O . PRO A 1 115 ? 9.490 3.390 -5.024 1.00 86.12 115 PRO A O 1
ATOM 850 N N . PRO A 1 116 ? 7.368 2.989 -4.372 1.00 83.06 116 PRO A N 1
ATOM 851 C CA . PRO A 1 116 ? 7.466 1.533 -4.507 1.00 83.06 116 PRO A CA 1
ATOM 852 C C . PRO A 1 116 ? 7.793 1.107 -5.944 1.00 83.06 116 PRO A C 1
ATOM 854 O O . PRO A 1 116 ? 8.396 0.062 -6.169 1.00 83.06 116 PRO A O 1
ATOM 857 N N . ILE A 1 117 ? 7.373 1.913 -6.923 1.00 84.88 117 ILE A N 1
ATOM 858 C CA . ILE A 1 117 ? 7.630 1.706 -8.344 1.00 84.88 117 ILE A CA 1
ATOM 859 C C . ILE A 1 117 ? 7.955 3.067 -8.948 1.00 84.88 117 ILE A C 1
ATOM 861 O O . ILE A 1 117 ? 7.139 3.988 -8.894 1.00 84.88 117 ILE A O 1
ATOM 865 N N . SER A 1 118 ? 9.141 3.172 -9.535 1.00 72.06 1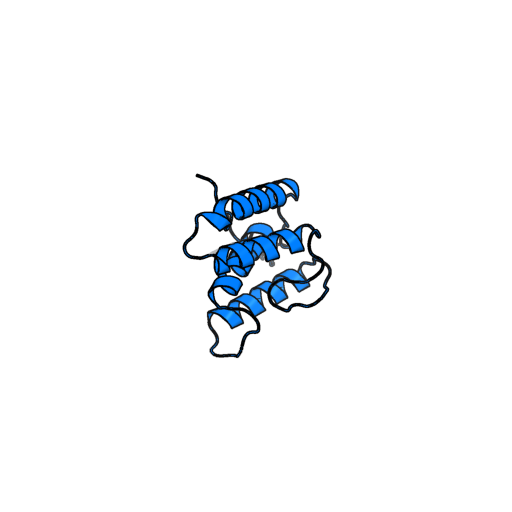18 SER A N 1
ATOM 866 C CA . SER A 1 118 ? 9.544 4.306 -10.363 1.00 72.06 118 SER A CA 1
ATOM 867 C C . SER A 1 118 ? 9.504 3.879 -11.823 1.00 72.06 118 SER A C 1
ATOM 869 O O . SER A 1 118 ? 10.007 2.811 -12.171 1.00 72.06 118 SER A O 1
ATOM 871 N N . VAL A 1 119 ? 8.949 4.723 -12.689 1.00 56.38 119 VAL A N 1
ATOM 872 C CA . VAL A 1 119 ? 9.274 4.665 -14.117 1.00 56.38 119 VAL A CA 1
ATOM 873 C C . VAL A 1 119 ? 10.653 5.303 -14.284 1.00 56.38 119 VAL A C 1
ATOM 875 O O . VAL A 1 119 ? 10.821 6.485 -13.988 1.00 56.38 119 VAL A O 1
ATOM 878 N N . GLY A 1 120 ? 11.646 4.478 -14.622 1.00 48.59 120 GLY A N 1
ATOM 879 C CA . GLY A 1 120 ? 12.954 4.943 -15.090 1.00 48.59 120 GLY A CA 1
ATOM 880 C C . GLY A 1 120 ? 12.888 5.466 -16.516 1.00 48.59 120 GLY A C 1
ATOM 881 O O . GLY A 1 120 ? 11.917 5.110 -17.226 1.00 48.59 120 GLY A O 1
#

Secondary structure (DSSP, 8-state):
---PPP------PPP-PPPHHHHHHHHHHHHHHGGG-S-HHHHHHHHHHHHHHTTSSSB-TTT--B----HHHHHHHHHHHHHHHH--S--SS-HHHHHHHHHHHHHHTTS-SS-SS---

Radius of gyration: 16.32 Å; chains: 1; bounding box: 45×39×52 Å

pLDDT: mean 84.45, std 15.49, range [39.28, 96.88]

Foldseek 3Di:
DDDDDDDPPPDPDQQDQPDLVVLVVLLVQLVVCLVVDPLNLLSQLLNQLSCVQSPVDQAQRFVRDRDHDDSVVLVVLLVSLVCQQPPPDDGPGHNSSSNSNNQNSCVSSVVDDDHSGDDD